Protein AF-A0A507DJE9-F1 (afdb_monomer)

Solvent-accessible surface area (backbone atoms only — not comparable to full-atom values): 8233 Å² total; per-residue (Å²): 130,91,85,73,86,85,88,84,72,97,50,70,91,82,52,65,66,92,66,48,45,75,44,74,64,93,89,43,82,42,79,44,78,73,96,69,89,84,76,82,59,63,53,58,52,49,52,51,50,51,48,72,72,39,42,74,66,42,52,47,54,52,53,50,53,45,34,54,52,26,43,52,53,46,54,54,41,44,75,72,58,37,41,75,73,44,61,79,47,78,93,76,48,69,69,52,75,44,70,45,78,64,93,65,102,61,94,73,95,71,54,63,59,55,51,28,53,58,38,40,79,71,75,40,90,56,91,110

Nearest PDB structures (foldseek):
  2dgl-assembly1_E  TM=9.226E-01  e=5.273E-08  Escherichia coli
  1xey-assembly1_B  TM=9.264E-01  e=8.867E-08  Escherichia coli
  5gp4-assembly1_A  TM=9.169E-01  e=9.462E-08  Levilactobacillus brevis
  7x51-assembly1_D  TM=8.124E-01  e=5.158E-05  Bacteroides thetaiotaomicron VPI-5482
  7x4l-assembly1_F  TM=7.907E-01  e=8.128E-05  Bacteroides thetaiotaomicron VPI-5482

Secondary structure (DSSP, 8-state):
---------SSGGGS-GGG-EEEEETTEEEEE--S-SS--SHHHHHHHHHHHHHHHHHHHHHHHHHHHHHHHHHHHHHHTTEEE-S---TTTS-S---EEE---SS--S--HHHHHHHHHHTT-----

Radius of gyration: 22.77 Å; Cα contacts (8 Å, |Δi|>4): 92; chains: 1; bounding box: 46×35×69 Å

Foldseek 3Di:
DDDDDDDDDPDCVVPDCVQWDWDQDPNDTDTDRDPDDDDDCVVVVVVVCCCVVQPPPNVVVVQVVLLVVLLVVQVVCVVVQWAWPADNDSVPDHSHTDTFHDDDDDDDPDGPVVVQVVVVVVVDHDDD

InterPro domains:
  IPR002129 Pyridoxal phosphate-dependent decarboxylase, major domain [PF00282] (3-101)
  IPR010107 Glutamate decarboxylase [PTHR43321] (2-128)
  IPR015421 Pyridoxal phosphate-dependent transferase, major domain [G3DSA:3.40.640.10] (1-79)
  IPR015424 Pyridoxal phosphate-dependent transferase [SSF53383] (2-128)

Mean predicted aligned error: 7.23 Å

Sequence (128 aa):
MPGVGWALWRSKEYLPEDLVFHVNNLGSDQATFTLNFSKGASQVIAQYYIMIRLGKAGFKAIMENLQDTAIYLSQQLQSMGFEILSSENPSKGLPLVAFRLVSAKAPRFFDEFDIAARLRERGWILPA

Structure (mmCIF, N/CA/C/O backbone):
data_AF-A0A507DJE9-F1
#
_entry.id   AF-A0A507DJE9-F1
#
loop_
_atom_site.group_PDB
_atom_site.id
_atom_site.type_symbol
_atom_site.label_atom_id
_atom_site.label_alt_id
_atom_site.label_comp_id
_atom_site.label_asym_id
_atom_site.label_entity_id
_atom_site.label_seq_id
_atom_site.pdbx_PDB_ins_code
_atom_site.Cartn_x
_atom_site.Cartn_y
_atom_site.Cartn_z
_atom_site.occupancy
_atom_site.B_iso_or_equiv
_atom_site.auth_seq_id
_atom_site.auth_comp_id
_atom_site.auth_asym_id
_atom_site.auth_atom_id
_atom_site.pdbx_PDB_model_num
ATOM 1 N N . MET A 1 1 ? -8.816 1.972 -13.327 1.00 44.62 1 MET A N 1
ATOM 2 C CA . MET A 1 1 ? -8.691 0.620 -12.746 1.00 44.62 1 MET A CA 1
ATOM 3 C C . MET A 1 1 ? -7.248 0.401 -12.324 1.00 44.62 1 MET A C 1
ATOM 5 O O . MET A 1 1 ? -6.374 0.823 -13.075 1.00 44.62 1 MET A O 1
ATOM 9 N N . PRO A 1 2 ? -6.996 -0.210 -11.157 1.00 75.56 2 PRO A N 1
ATOM 10 C CA . PRO A 1 2 ? -5.664 -0.698 -10.795 1.00 75.56 2 PRO A CA 1
ATOM 11 C C . PRO A 1 2 ? -5.195 -1.746 -11.819 1.00 75.56 2 PRO A C 1
ATOM 13 O O . PRO A 1 2 ? -6.023 -2.476 -12.361 1.00 75.56 2 PRO A O 1
ATOM 16 N N . GLY A 1 3 ? -3.895 -1.807 -12.123 1.00 87.31 3 GLY A N 1
ATOM 17 C CA . GLY A 1 3 ? -3.413 -2.741 -13.152 1.00 87.31 3 GLY A CA 1
ATOM 18 C C . GLY A 1 3 ? -1.935 -2.657 -13.532 1.00 87.31 3 GLY A C 1
ATOM 19 O O . GLY A 1 3 ? -1.585 -3.020 -14.652 1.00 87.31 3 GLY A O 1
ATOM 20 N N . VAL A 1 4 ? -1.065 -2.160 -12.649 1.00 92.69 4 VAL A N 1
ATOM 21 C CA . VAL A 1 4 ? 0.386 -2.122 -12.887 1.00 92.69 4 VAL A CA 1
ATOM 22 C C . VAL A 1 4 ? 1.136 -2.711 -11.697 1.00 92.69 4 VAL A C 1
ATOM 24 O O . VAL A 1 4 ? 0.763 -2.492 -10.549 1.00 92.69 4 VAL A O 1
ATOM 27 N N . GLY A 1 5 ? 2.192 -3.463 -11.994 1.00 92.75 5 GLY A N 1
ATOM 28 C CA . GLY A 1 5 ? 3.131 -4.031 -11.036 1.00 92.75 5 GLY A CA 1
ATOM 29 C C . GLY A 1 5 ? 4.491 -4.195 -11.708 1.00 92.75 5 GLY A C 1
ATOM 30 O O . GLY A 1 5 ? 4.567 -4.295 -12.936 1.00 92.75 5 GLY A O 1
ATOM 31 N N . TRP A 1 6 ? 5.555 -4.194 -10.909 1.00 93.25 6 TRP A N 1
ATOM 32 C CA . TRP A 1 6 ? 6.932 -4.254 -11.390 1.00 93.25 6 TRP A CA 1
ATOM 33 C C . TRP A 1 6 ? 7.670 -5.397 -10.705 1.00 93.25 6 TRP A C 1
ATOM 35 O O . TRP A 1 6 ? 7.594 -5.542 -9.488 1.00 93.25 6 TRP A O 1
ATOM 45 N N . ALA A 1 7 ? 8.405 -6.175 -11.490 1.00 93.19 7 ALA A N 1
ATOM 46 C CA . ALA A 1 7 ? 9.364 -7.154 -11.006 1.00 93.19 7 ALA A CA 1
ATOM 47 C C . ALA A 1 7 ? 10.730 -6.774 -11.578 1.00 93.19 7 ALA A C 1
ATOM 49 O O . ALA A 1 7 ? 10.854 -6.537 -12.780 1.00 93.19 7 ALA A O 1
ATOM 50 N N . LEU A 1 8 ? 11.727 -6.642 -10.704 1.00 93.19 8 LEU A N 1
ATOM 51 C CA . LEU A 1 8 ? 13.086 -6.269 -11.074 1.00 93.19 8 LEU A CA 1
ATOM 52 C C . LEU A 1 8 ? 14.034 -7.360 -10.587 1.00 93.19 8 LEU A C 1
ATOM 54 O O . LEU A 1 8 ? 14.028 -7.715 -9.410 1.00 93.19 8 LEU A O 1
ATOM 58 N N . TRP A 1 9 ? 14.874 -7.849 -11.491 1.00 93.94 9 TRP A N 1
ATOM 59 C CA . TRP A 1 9 ? 15.960 -8.769 -11.175 1.00 93.94 9 TRP A CA 1
ATOM 60 C C . TRP A 1 9 ? 17.256 -7.983 -11.011 1.00 93.94 9 TRP A C 1
ATOM 62 O O . TRP A 1 9 ? 17.510 -7.031 -11.749 1.00 93.94 9 TRP A O 1
ATOM 72 N N . ARG A 1 10 ? 18.086 -8.381 -10.038 1.00 95.06 10 ARG A N 1
ATOM 73 C CA . ARG A 1 10 ? 19.370 -7.714 -9.763 1.00 95.06 10 ARG A CA 1
ATOM 74 C C . ARG A 1 10 ? 20.348 -7.841 -10.936 1.00 95.06 10 ARG A C 1
ATOM 76 O O . ARG A 1 10 ? 21.075 -6.898 -11.226 1.00 95.06 10 ARG A O 1
ATOM 83 N N . SER A 1 11 ? 20.379 -9.005 -11.575 1.00 93.12 11 SER A N 1
ATOM 84 C CA . SER A 1 11 ? 21.226 -9.329 -12.725 1.00 93.12 11 SER A CA 1
ATOM 85 C C . SER A 1 11 ? 20.551 -10.422 -13.561 1.00 93.12 11 SER A C 1
ATOM 87 O O . SER A 1 11 ? 19.598 -11.060 -13.106 1.00 93.12 11 SER A O 1
ATOM 89 N N . LYS A 1 12 ? 21.038 -10.625 -14.793 1.00 89.81 12 LYS A N 1
ATOM 90 C CA . LYS A 1 12 ? 20.473 -11.598 -15.744 1.00 89.81 12 LYS A CA 1
ATOM 91 C C . LYS A 1 12 ? 20.534 -13.043 -15.245 1.00 89.81 12 LYS A C 1
ATOM 93 O O . LYS A 1 12 ? 19.630 -13.804 -15.535 1.00 89.81 12 LYS A O 1
ATOM 98 N N . GLU A 1 13 ? 21.547 -13.401 -14.456 1.00 93.75 13 GLU A N 1
ATOM 99 C CA . GLU A 1 13 ? 21.725 -14.766 -13.933 1.00 93.75 13 GLU A CA 1
ATOM 100 C C . GLU A 1 13 ? 20.555 -15.243 -13.048 1.00 93.75 13 GLU A C 1
ATOM 102 O O . GLU A 1 13 ? 20.351 -16.442 -12.894 1.00 93.75 13 GLU A O 1
ATOM 107 N N . TYR A 1 14 ? 19.765 -14.314 -12.491 1.00 93.81 14 TYR A N 1
ATOM 108 C CA . TYR A 1 14 ? 18.581 -14.623 -11.681 1.00 93.81 14 TYR A CA 1
ATOM 109 C C . TYR A 1 14 ? 17.291 -14.770 -12.505 1.00 93.81 14 TYR A C 1
ATOM 111 O O . TYR A 1 14 ? 16.232 -15.006 -11.919 1.00 93.81 14 TYR A O 1
ATOM 119 N N . LEU A 1 15 ? 17.348 -14.601 -13.830 1.00 92.12 15 LEU A N 1
ATOM 120 C CA . LEU A 1 15 ? 16.229 -14.822 -14.741 1.00 92.12 15 LEU A CA 1
ATOM 121 C C . LEU A 1 15 ? 16.634 -15.879 -15.782 1.00 92.12 15 LEU A C 1
ATOM 123 O O . LEU A 1 15 ? 17.348 -15.544 -16.727 1.00 92.12 15 LEU A O 1
ATOM 127 N N . PRO A 1 16 ? 16.197 -17.140 -15.610 1.00 91.56 16 PRO A N 1
ATOM 128 C CA . PRO A 1 16 ? 16.468 -18.210 -16.566 1.00 91.56 16 PRO A CA 1
ATOM 129 C C . PRO A 1 16 ? 16.059 -17.830 -17.999 1.00 91.56 16 PRO A C 1
ATOM 131 O O . PRO A 1 16 ? 14.955 -17.332 -18.222 1.00 91.56 16 PRO A O 1
ATOM 134 N N . GLU A 1 17 ? 16.961 -18.029 -18.966 1.00 87.50 17 GLU A N 1
ATOM 135 C CA . GLU A 1 17 ? 16.750 -17.616 -20.366 1.00 87.50 17 GLU A CA 1
ATOM 136 C C . GLU A 1 17 ? 15.620 -18.393 -21.051 1.00 87.50 17 GLU A C 1
ATOM 138 O O . GLU A 1 17 ? 14.938 -17.854 -21.916 1.00 87.50 17 GLU A O 1
ATOM 143 N N . ASP A 1 18 ? 15.365 -19.628 -20.624 1.00 89.19 18 ASP A N 1
ATOM 144 C CA . ASP A 1 18 ? 14.270 -20.476 -21.104 1.00 89.19 18 ASP A CA 1
ATOM 145 C C . ASP A 1 18 ? 12.876 -19.928 -20.760 1.00 89.19 18 ASP A C 1
ATOM 147 O O . ASP A 1 18 ? 11.881 -20.329 -21.366 1.00 89.19 18 ASP A O 1
ATOM 151 N N . LEU A 1 19 ? 12.796 -18.984 -19.821 1.00 88.19 19 LEU A N 1
ATOM 152 C CA . LEU A 1 19 ? 11.569 -18.267 -19.493 1.00 88.19 19 LEU A CA 1
ATOM 153 C C . LEU A 1 19 ? 11.363 -17.007 -20.346 1.00 88.19 19 LEU A C 1
ATOM 155 O O . LEU A 1 19 ? 10.267 -16.441 -20.344 1.00 88.19 19 LEU A O 1
ATOM 159 N N . VAL A 1 20 ? 12.392 -16.540 -21.054 1.00 85.69 20 VAL A N 1
ATOM 160 C CA . VAL A 1 20 ? 12.363 -15.287 -21.813 1.00 85.69 20 VAL A CA 1
ATOM 161 C C . VAL A 1 20 ? 11.948 -15.558 -23.256 1.00 85.69 20 VAL A C 1
ATOM 163 O O . VAL A 1 20 ? 12.601 -16.288 -23.995 1.00 85.69 20 VAL A O 1
ATOM 166 N N . PHE A 1 21 ? 10.864 -14.917 -23.691 1.00 83.19 21 PHE A N 1
ATOM 167 C CA . PHE A 1 21 ? 10.398 -15.009 -25.070 1.00 83.19 21 PHE A CA 1
ATOM 168 C C . PHE A 1 21 ? 10.999 -13.889 -25.910 1.00 83.19 21 PHE A C 1
ATOM 170 O O . PHE A 1 21 ? 10.874 -12.714 -25.572 1.00 83.19 21 PHE A O 1
ATOM 177 N N . HIS A 1 22 ? 11.602 -14.252 -27.033 1.00 79.25 22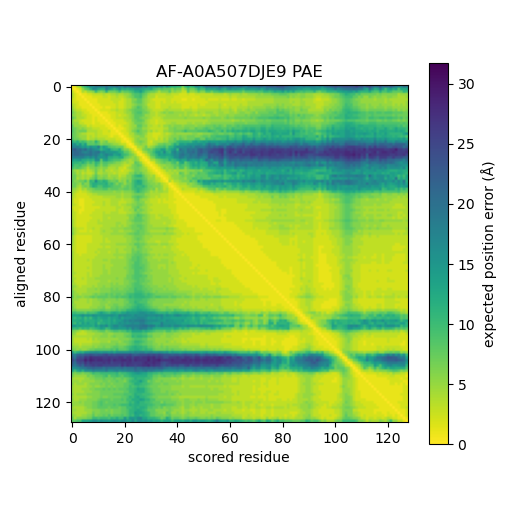 HIS A N 1
ATOM 178 C CA . HIS A 1 22 ? 12.208 -13.322 -27.978 1.00 79.25 22 HIS A CA 1
ATOM 179 C C . HIS A 1 22 ? 11.247 -13.074 -29.143 1.00 79.25 22 HIS A C 1
ATOM 181 O O . HIS A 1 22 ? 10.936 -13.988 -29.910 1.00 79.25 22 HIS A O 1
ATOM 187 N N . VAL A 1 23 ? 10.722 -11.849 -29.247 1.00 75.31 23 VAL A N 1
ATOM 188 C CA . VAL A 1 23 ? 9.781 -11.453 -30.305 1.00 75.31 23 VAL A CA 1
ATOM 189 C C . VAL A 1 23 ? 10.460 -10.456 -31.229 1.00 75.31 23 VAL A C 1
ATOM 191 O O . VAL A 1 23 ? 10.925 -9.405 -30.794 1.00 75.31 23 VAL A O 1
ATOM 194 N N . ASN A 1 24 ? 10.485 -10.760 -32.524 1.00 69.25 24 ASN A N 1
ATOM 195 C CA . ASN A 1 24 ? 11.118 -9.904 -33.518 1.00 69.25 24 ASN A CA 1
ATOM 196 C C . ASN A 1 24 ? 10.076 -8.972 -34.152 1.00 69.25 24 ASN A C 1
ATOM 198 O O . ASN A 1 24 ? 9.436 -9.314 -35.146 1.00 69.25 24 ASN A O 1
ATOM 202 N N . ASN A 1 25 ? 9.879 -7.799 -33.550 1.00 54.03 25 ASN A N 1
ATOM 203 C CA . ASN A 1 25 ? 9.022 -6.756 -34.107 1.00 54.03 25 ASN A CA 1
ATOM 204 C C . ASN A 1 25 ? 9.909 -5.703 -34.783 1.00 54.03 25 ASN A C 1
ATOM 206 O O . ASN A 1 25 ? 10.702 -5.025 -34.133 1.00 54.03 25 ASN A O 1
ATOM 210 N N . LEU A 1 26 ? 9.760 -5.565 -36.105 1.00 61.19 26 LEU A N 1
ATOM 211 C CA . LEU A 1 26 ? 10.411 -4.536 -36.933 1.00 61.19 26 LEU A CA 1
ATOM 212 C C . LEU A 1 26 ? 11.950 -4.628 -37.021 1.00 61.19 26 LEU A C 1
ATOM 214 O O . LEU A 1 26 ? 12.618 -3.616 -37.215 1.00 61.19 26 LEU A O 1
ATOM 218 N N . GLY A 1 27 ? 12.519 -5.834 -36.921 1.00 63.34 27 GLY A N 1
ATOM 219 C CA . GLY A 1 27 ? 13.956 -6.068 -37.131 1.00 63.34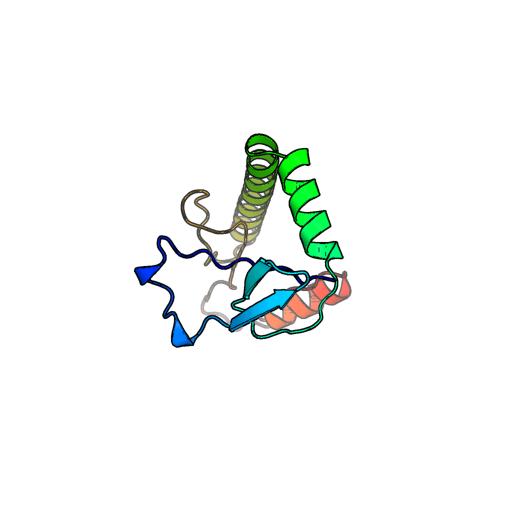 27 GLY A CA 1
ATOM 220 C C . GLY A 1 27 ? 14.828 -5.863 -35.889 1.00 63.34 27 GLY A C 1
ATOM 221 O O . GLY A 1 27 ? 16.052 -5.857 -36.003 1.00 63.34 27 GLY A O 1
ATOM 222 N N . SER A 1 28 ? 14.211 -5.718 -34.712 1.00 60.22 28 SER A N 1
ATOM 223 C CA . SER A 1 28 ? 14.897 -5.737 -33.419 1.00 60.22 28 SER A CA 1
ATOM 224 C C . SER A 1 28 ? 14.311 -6.829 -32.526 1.00 60.22 28 SER A C 1
ATOM 226 O O . SER A 1 28 ? 13.094 -7.017 -32.475 1.00 60.22 28 SER A O 1
ATOM 228 N N . ASP A 1 29 ? 15.191 -7.556 -31.840 1.00 74.12 29 ASP A N 1
ATOM 229 C CA . ASP A 1 29 ? 14.814 -8.594 -30.887 1.00 74.12 29 ASP A CA 1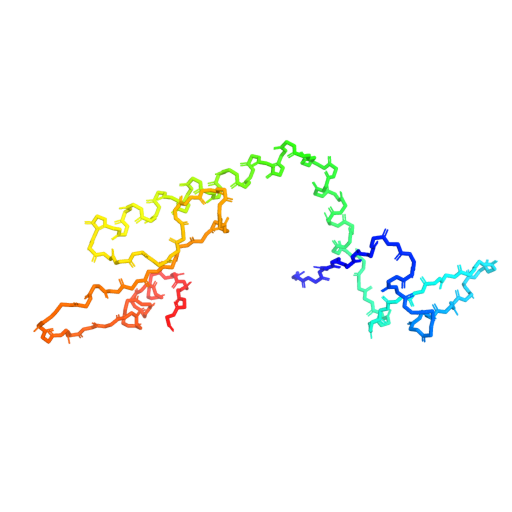
ATOM 230 C C . ASP A 1 29 ? 14.325 -7.966 -29.572 1.00 74.12 29 ASP A C 1
ATOM 232 O O . ASP A 1 29 ? 15.059 -7.227 -28.909 1.00 74.12 29 ASP A O 1
ATOM 236 N N . GLN A 1 30 ? 13.071 -8.237 -29.206 1.00 74.75 30 GLN A N 1
ATOM 237 C CA . GLN A 1 30 ? 12.474 -7.808 -27.944 1.00 74.75 30 GLN A CA 1
ATOM 238 C C . GLN A 1 30 ? 12.280 -9.007 -27.019 1.00 74.75 30 GLN A C 1
ATOM 240 O O . GLN A 1 30 ? 11.338 -9.789 -27.163 1.00 74.75 30 GLN A O 1
ATOM 245 N N . ALA A 1 31 ? 13.151 -9.098 -26.015 1.00 77.94 31 ALA A N 1
ATOM 246 C CA . ALA A 1 31 ? 13.018 -10.031 -24.907 1.00 77.94 31 ALA A CA 1
ATOM 247 C C . ALA A 1 31 ? 11.829 -9.643 -24.013 1.00 77.94 31 ALA A C 1
ATOM 249 O O . ALA A 1 31 ? 11.776 -8.541 -23.459 1.00 77.94 31 ALA A O 1
ATOM 250 N N . THR A 1 32 ? 10.879 -10.558 -23.851 1.00 79.56 32 THR A N 1
ATOM 251 C CA . THR A 1 32 ? 9.666 -10.368 -23.060 1.00 79.56 32 THR A CA 1
ATOM 252 C C . THR A 1 32 ? 9.515 -11.495 -22.046 1.00 79.56 32 THR A C 1
ATOM 254 O O . THR A 1 32 ? 9.472 -12.670 -22.396 1.00 79.56 32 THR A O 1
ATOM 257 N N . PHE A 1 33 ? 9.360 -11.120 -20.776 1.00 84.44 33 PHE A N 1
ATOM 258 C CA . PHE A 1 33 ? 9.001 -12.027 -19.690 1.00 84.44 33 PHE A CA 1
ATOM 259 C C . PHE A 1 33 ? 7.691 -11.553 -19.056 1.00 84.44 33 PHE A C 1
ATOM 261 O O . PHE A 1 33 ? 7.663 -10.679 -18.185 1.00 84.44 33 PHE A O 1
ATOM 268 N N . THR A 1 34 ? 6.566 -12.061 -19.557 1.00 81.62 34 THR A N 1
ATOM 269 C CA . THR A 1 34 ? 5.241 -11.735 -19.027 1.00 81.62 34 THR A CA 1
ATOM 270 C C . THR A 1 34 ? 4.258 -12.872 -19.274 1.00 81.62 34 THR A C 1
ATOM 272 O O . THR A 1 34 ? 4.354 -13.572 -20.274 1.00 81.62 34 THR A O 1
ATOM 275 N N . LEU A 1 35 ? 3.280 -13.023 -18.378 1.00 81.94 35 LEU A N 1
ATOM 276 C CA . LEU A 1 35 ? 2.169 -13.964 -18.555 1.00 81.94 35 LEU A CA 1
ATOM 277 C C . LEU A 1 35 ? 1.042 -13.392 -19.432 1.00 81.94 35 LEU A C 1
ATOM 279 O O . LEU A 1 35 ? 0.212 -14.138 -19.937 1.00 81.94 35 LEU A O 1
ATOM 283 N N . ASN A 1 36 ? 0.987 -12.065 -19.595 1.00 82.62 36 ASN A N 1
ATOM 284 C CA . ASN A 1 36 ? -0.102 -11.378 -20.288 1.00 82.62 36 ASN A CA 1
ATOM 285 C C . ASN A 1 36 ? 0.363 -10.854 -21.649 1.00 82.62 36 ASN A C 1
ATOM 287 O O . ASN A 1 36 ? 1.276 -10.037 -21.700 1.00 82.62 36 ASN A O 1
ATOM 291 N N . PHE A 1 37 ? -0.314 -11.238 -22.731 1.00 72.69 37 PHE A N 1
ATOM 292 C CA . PHE A 1 37 ? 0.047 -10.809 -24.087 1.00 72.69 37 PHE A CA 1
ATOM 293 C C . PHE A 1 37 ? -0.399 -9.373 -24.398 1.00 72.69 37 PHE A C 1
ATOM 295 O O . PHE A 1 37 ? 0.429 -8.489 -24.603 1.00 72.69 37 PHE A O 1
ATOM 302 N N . SER A 1 38 ? -1.707 -9.108 -24.404 1.00 77.31 38 SER A N 1
ATOM 303 C CA . SER A 1 38 ? -2.251 -7.773 -24.683 1.00 77.31 38 SER A CA 1
ATOM 304 C C . SER A 1 38 ? -2.739 -7.107 -23.401 1.00 77.31 38 SER A C 1
ATOM 306 O O . SER A 1 38 ? -3.552 -7.666 -22.669 1.00 77.31 38 SER A O 1
ATOM 308 N N . LYS A 1 39 ? -2.262 -5.889 -23.132 1.00 83.12 39 LYS A N 1
ATOM 309 C CA . LYS A 1 39 ? -2.722 -5.056 -22.013 1.00 83.12 39 LYS A CA 1
ATOM 310 C C . LYS A 1 39 ? -2.624 -3.576 -22.365 1.00 83.12 39 LYS A C 1
ATOM 312 O O . LYS A 1 39 ? -1.746 -3.168 -23.122 1.00 83.12 39 LYS A O 1
ATOM 317 N N . GLY A 1 40 ? -3.512 -2.763 -21.797 1.00 85.50 40 GLY A N 1
ATOM 318 C CA . GLY A 1 40 ? -3.457 -1.312 -21.961 1.00 85.50 40 GLY A CA 1
ATOM 319 C C . GLY A 1 40 ? -2.202 -0.716 -21.312 1.00 85.50 40 GLY A C 1
ATOM 320 O O . GLY A 1 40 ? -1.869 -1.042 -20.175 1.00 85.50 40 GLY A O 1
ATOM 321 N N . ALA A 1 41 ? -1.528 0.200 -22.011 1.00 89.62 41 ALA A N 1
ATOM 322 C CA . ALA A 1 41 ? -0.323 0.872 -21.510 1.00 89.62 41 ALA A CA 1
ATOM 323 C C . ALA A 1 41 ? -0.615 2.079 -20.594 1.00 89.62 41 ALA A C 1
ATOM 325 O O . ALA A 1 41 ? 0.306 2.670 -20.033 1.00 89.62 41 ALA A O 1
ATOM 326 N N . SER A 1 42 ? -1.887 2.449 -20.413 1.00 93.94 42 SER A N 1
ATOM 327 C CA . SER A 1 42 ? -2.290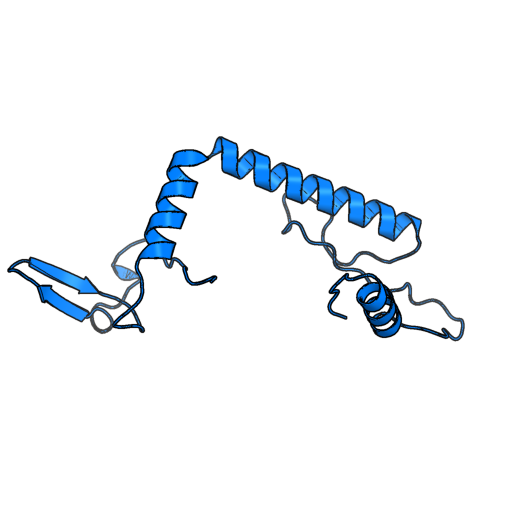 3.656 -19.677 1.00 93.94 42 SER A CA 1
ATOM 328 C C . SER A 1 42 ? -1.744 3.708 -18.247 1.00 93.94 42 SER A C 1
ATOM 330 O O . SER A 1 42 ? -1.303 4.764 -17.804 1.00 93.94 42 SER A O 1
ATOM 332 N N . GLN A 1 43 ? -1.702 2.574 -17.540 1.00 92.94 43 GLN A N 1
ATOM 333 C CA . GLN A 1 43 ? -1.179 2.514 -16.169 1.00 92.94 43 GLN A CA 1
ATOM 334 C C . GLN A 1 43 ? 0.348 2.633 -16.106 1.00 92.94 43 GLN A C 1
ATOM 336 O O . GLN A 1 43 ? 0.879 3.200 -15.155 1.00 92.94 43 GLN A O 1
ATOM 341 N N . VAL A 1 44 ? 1.061 2.169 -17.137 1.00 94.06 44 VAL A N 1
ATOM 342 C CA . VAL A 1 44 ? 2.514 2.369 -17.250 1.00 94.06 44 VAL A CA 1
ATOM 343 C C . VAL A 1 44 ? 2.820 3.854 -17.460 1.00 94.06 44 VAL A C 1
ATOM 345 O O . VAL A 1 44 ? 3.682 4.407 -16.778 1.00 94.06 44 VAL A O 1
ATOM 348 N N . ILE A 1 45 ? 2.059 4.520 -18.336 1.00 95.69 45 ILE A N 1
ATOM 349 C CA . ILE A 1 45 ? 2.181 5.964 -18.592 1.00 95.69 45 ILE A CA 1
ATOM 350 C C . ILE A 1 45 ? 1.853 6.768 -17.326 1.00 95.69 45 ILE A C 1
ATOM 352 O O . ILE A 1 45 ? 2.603 7.672 -16.959 1.00 95.69 45 ILE A O 1
ATOM 356 N N . ALA A 1 46 ? 0.772 6.421 -16.624 1.00 96.06 46 ALA A N 1
ATOM 357 C CA . ALA A 1 46 ? 0.395 7.075 -15.373 1.00 96.06 46 ALA A CA 1
ATOM 358 C C . ALA A 1 46 ? 1.471 6.906 -14.287 1.00 96.06 46 ALA A C 1
ATOM 360 O O . ALA A 1 46 ? 1.827 7.878 -13.620 1.00 96.06 46 ALA A O 1
ATOM 361 N N . GLN A 1 47 ? 2.044 5.706 -14.140 1.00 96.25 47 GLN A N 1
ATOM 362 C CA . GLN A 1 47 ? 3.134 5.470 -13.193 1.00 96.25 47 GLN A CA 1
ATOM 363 C C . GLN A 1 47 ? 4.372 6.305 -13.539 1.00 96.25 47 GLN A C 1
ATOM 365 O O . GLN A 1 47 ? 4.984 6.884 -12.640 1.00 96.25 47 GLN A O 1
ATOM 370 N N . TYR A 1 48 ? 4.719 6.406 -14.826 1.00 97.06 48 TYR A N 1
ATOM 371 C CA . TYR A 1 48 ? 5.816 7.257 -15.283 1.00 97.06 48 TYR A CA 1
ATOM 372 C C . TYR A 1 48 ? 5.564 8.732 -14.958 1.00 97.06 48 TYR A C 1
ATOM 374 O O . TYR A 1 48 ? 6.430 9.383 -14.375 1.00 97.06 48 TYR A O 1
ATOM 382 N N . TYR A 1 49 ? 4.354 9.228 -15.234 1.00 97.31 49 TYR A N 1
ATOM 383 C CA . TYR A 1 49 ? 3.940 10.581 -14.869 1.00 97.31 49 TYR A CA 1
ATOM 384 C C . TYR A 1 49 ? 4.090 10.844 -13.363 1.00 97.31 49 TYR A C 1
ATOM 386 O O . TYR A 1 49 ? 4.691 11.844 -12.978 1.00 97.31 49 TYR A O 1
ATOM 394 N N . ILE A 1 50 ? 3.598 9.944 -12.503 1.00 97.25 50 ILE A N 1
ATOM 395 C CA . ILE A 1 50 ? 3.697 10.106 -11.044 1.00 97.25 50 ILE A CA 1
ATOM 396 C C . ILE A 1 50 ? 5.169 10.147 -10.607 1.00 97.25 50 ILE A C 1
ATOM 398 O O . ILE A 1 50 ? 5.534 10.987 -9.782 1.00 97.25 50 ILE A O 1
ATOM 402 N N . MET A 1 51 ? 6.026 9.297 -11.190 1.00 97.19 51 MET A N 1
ATOM 403 C CA . MET A 1 51 ? 7.459 9.276 -10.875 1.00 97.19 51 MET A CA 1
ATOM 404 C C . MET A 1 51 ? 8.148 10.606 -11.176 1.00 97.19 51 MET A C 1
ATOM 406 O O . MET A 1 51 ? 8.842 11.132 -10.304 1.00 97.19 51 MET A O 1
ATOM 410 N N . ILE A 1 52 ? 7.931 11.171 -12.366 1.00 97.62 52 ILE A N 1
ATOM 411 C CA . ILE A 1 52 ? 8.546 12.452 -12.750 1.00 97.62 52 ILE A CA 1
ATOM 412 C C . ILE A 1 52 ? 7.895 13.648 -12.046 1.00 97.62 52 ILE A C 1
ATOM 414 O O . ILE A 1 52 ? 8.571 14.632 -11.758 1.00 97.62 52 ILE A O 1
ATOM 418 N N . ARG A 1 53 ? 6.592 13.572 -11.742 1.00 98.19 53 ARG A N 1
ATOM 419 C CA . ARG A 1 53 ? 5.841 14.655 -11.095 1.00 98.19 53 ARG A CA 1
ATOM 420 C C . ARG A 1 53 ? 6.219 14.819 -9.628 1.00 98.19 53 ARG A C 1
ATOM 422 O O . ARG A 1 53 ? 6.317 15.948 -9.157 1.00 98.19 53 ARG A O 1
ATOM 429 N N . LEU A 1 54 ? 6.355 13.712 -8.902 1.00 98.38 54 LEU A N 1
ATOM 430 C CA . LEU A 1 54 ? 6.635 13.737 -7.467 1.00 98.38 54 LEU A CA 1
ATOM 431 C C . LEU A 1 54 ? 8.135 13.703 -7.173 1.00 98.38 54 LEU A C 1
ATOM 433 O O . LEU A 1 54 ? 8.604 14.370 -6.248 1.00 98.38 54 LEU A O 1
ATOM 437 N N . GLY A 1 55 ? 8.882 12.888 -7.920 1.00 98.06 55 GLY A N 1
ATOM 438 C CA . GLY A 1 55 ? 10.249 12.527 -7.566 1.00 98.06 55 GLY A CA 1
ATOM 439 C C . GLY A 1 55 ? 10.356 11.926 -6.157 1.00 98.06 55 GLY A C 1
ATOM 440 O O . GLY A 1 55 ? 9.366 11.653 -5.474 1.00 98.06 55 GLY A O 1
ATOM 441 N N . LYS A 1 56 ? 11.590 11.738 -5.679 1.00 98.06 56 LYS A N 1
ATOM 442 C CA . LYS A 1 56 ? 11.845 11.157 -4.349 1.00 98.06 56 LYS A CA 1
ATOM 443 C C . LYS A 1 56 ? 11.223 11.984 -3.217 1.00 98.06 56 LYS A C 1
ATOM 445 O O . LYS A 1 56 ? 10.683 11.411 -2.277 1.00 98.06 56 LYS A O 1
ATOM 450 N N . ALA A 1 57 ? 11.294 13.312 -3.311 1.00 98.25 57 ALA A N 1
ATOM 451 C CA . ALA A 1 57 ? 10.779 14.212 -2.283 1.00 98.25 57 ALA A CA 1
ATOM 452 C C . ALA A 1 57 ? 9.248 14.150 -2.171 1.00 98.25 57 ALA A C 1
ATOM 454 O O . ALA A 1 57 ? 8.730 14.035 -1.065 1.00 98.25 57 ALA A O 1
ATOM 455 N N . GLY A 1 58 ? 8.528 14.155 -3.298 1.00 98.44 58 GLY A N 1
ATOM 456 C CA . GLY A 1 58 ? 7.067 14.080 -3.293 1.00 98.44 58 GLY A CA 1
ATOM 457 C C . GLY A 1 58 ? 6.550 12.736 -2.781 1.00 98.44 58 GLY A C 1
ATOM 458 O O . GLY A 1 58 ? 5.636 12.711 -1.961 1.00 98.44 58 GLY A O 1
ATOM 459 N N . PHE A 1 59 ? 7.172 11.622 -3.186 1.00 97.88 59 PHE A N 1
ATOM 460 C CA 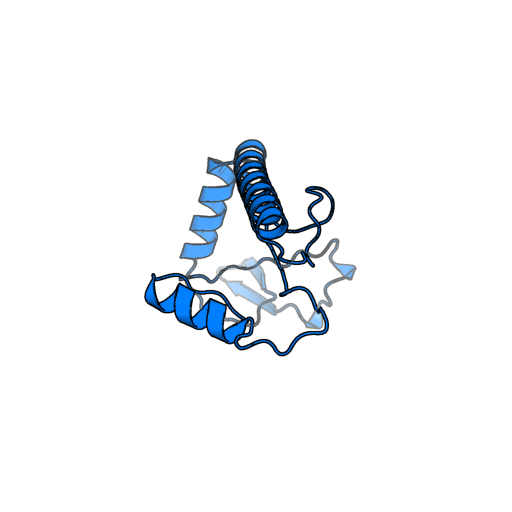. PHE A 1 59 ? 6.831 10.312 -2.619 1.00 97.88 59 PHE A CA 1
ATOM 461 C C . PHE A 1 59 ? 7.094 10.252 -1.116 1.00 97.88 59 PHE A C 1
ATOM 463 O O . PHE A 1 59 ? 6.252 9.749 -0.378 1.00 97.88 59 PHE A O 1
ATOM 470 N N . LYS A 1 60 ? 8.239 10.781 -0.665 1.00 96.31 60 LYS A N 1
ATOM 471 C CA . LYS A 1 60 ? 8.580 10.835 0.757 1.00 96.31 60 LYS A CA 1
ATOM 472 C C . LYS A 1 60 ? 7.514 11.604 1.546 1.00 96.31 60 LYS A C 1
ATOM 474 O O . LYS A 1 60 ? 6.980 11.048 2.496 1.00 96.31 60 LYS A O 1
ATOM 479 N N . ALA A 1 61 ? 7.146 12.804 1.099 1.00 97.69 61 ALA A N 1
ATOM 480 C CA . ALA A 1 61 ? 6.139 13.626 1.769 1.00 97.69 61 ALA A CA 1
ATOM 481 C C . ALA A 1 61 ? 4.768 12.929 1.866 1.00 97.69 61 ALA A C 1
ATOM 483 O O . ALA A 1 61 ? 4.107 12.994 2.898 1.00 97.69 61 ALA A O 1
ATOM 484 N N . ILE A 1 62 ? 4.343 12.224 0.810 1.00 97.31 62 ILE A N 1
ATOM 485 C CA . ILE A 1 62 ? 3.095 11.446 0.840 1.00 97.31 62 ILE A CA 1
ATOM 486 C C . ILE A 1 62 ? 3.180 10.314 1.868 1.00 97.31 62 ILE A C 1
ATOM 488 O O . ILE A 1 62 ? 2.253 10.144 2.656 1.00 97.31 62 ILE A O 1
ATOM 492 N N . MET A 1 63 ? 4.276 9.551 1.873 1.00 95.25 63 MET A N 1
ATOM 493 C CA . MET A 1 63 ? 4.446 8.435 2.808 1.00 95.25 63 MET A CA 1
ATOM 494 C C . MET A 1 63 ? 4.534 8.906 4.263 1.00 95.25 63 MET A C 1
ATOM 496 O O . MET A 1 63 ? 3.947 8.267 5.130 1.00 95.25 63 MET A O 1
ATOM 500 N N . GLU A 1 64 ? 5.200 10.032 4.527 1.00 94.69 64 GLU A N 1
ATOM 501 C CA . GLU A 1 64 ? 5.254 10.649 5.859 1.00 94.69 64 GLU A CA 1
ATOM 502 C C . GLU A 1 64 ? 3.852 11.059 6.336 1.00 94.69 64 GLU A C 1
ATOM 504 O O . GLU A 1 64 ? 3.441 10.656 7.418 1.00 94.69 64 GLU A O 1
ATOM 509 N N . ASN A 1 65 ? 3.050 11.720 5.493 1.00 96.50 65 ASN A N 1
ATOM 510 C CA . ASN A 1 65 ? 1.674 12.090 5.852 1.00 96.50 65 ASN A CA 1
ATOM 511 C C . ASN A 1 65 ? 0.770 10.875 6.137 1.00 96.50 65 ASN A C 1
ATOM 513 O O . ASN A 1 65 ? -0.054 10.900 7.058 1.00 96.50 65 ASN A O 1
ATOM 517 N N . LEU A 1 66 ? 0.896 9.807 5.340 1.00 96.06 66 LEU A N 1
ATOM 518 C CA . LEU A 1 66 ? 0.165 8.557 5.575 1.00 96.06 66 LEU A CA 1
ATOM 519 C C . LEU A 1 66 ? 0.573 7.928 6.910 1.00 96.06 66 LEU A C 1
ATOM 521 O O . LEU A 1 66 ? -0.279 7.434 7.650 1.00 96.06 66 LEU A O 1
ATOM 525 N N . GLN A 1 67 ? 1.864 7.979 7.229 1.00 94.75 67 GLN A N 1
ATOM 526 C CA . GLN A 1 67 ? 2.396 7.455 8.474 1.00 94.75 67 GLN A CA 1
ATOM 527 C C . GLN A 1 67 ? 1.914 8.252 9.690 1.00 94.75 67 GLN A C 1
ATOM 529 O O . GLN A 1 67 ? 1.474 7.647 10.668 1.00 94.75 67 GLN A O 1
ATOM 534 N N . ASP A 1 68 ? 1.929 9.583 9.617 1.00 94.62 68 ASP A N 1
ATOM 535 C CA . ASP A 1 68 ? 1.430 10.458 10.682 1.00 94.62 68 ASP A CA 1
ATOM 536 C C . ASP A 1 68 ? -0.061 10.210 10.947 1.00 94.62 68 ASP A C 1
ATOM 538 O O . ASP A 1 68 ? -0.496 10.117 12.097 1.00 94.62 68 ASP A O 1
ATOM 542 N N . THR A 1 69 ? -0.841 10.006 9.880 1.00 95.81 69 THR A N 1
ATOM 543 C CA . THR A 1 69 ? -2.267 9.656 9.979 1.00 95.81 69 THR A CA 1
ATOM 544 C C . THR A 1 69 ? -2.469 8.305 10.669 1.00 95.81 69 THR A C 1
ATOM 546 O O . THR A 1 69 ? -3.329 8.181 11.543 1.00 95.81 69 THR A O 1
ATOM 549 N N . ALA A 1 70 ? -1.673 7.291 10.311 1.00 95.44 70 ALA A N 1
ATOM 550 C CA . ALA A 1 70 ? -1.746 5.969 10.932 1.00 95.44 70 ALA A CA 1
ATOM 551 C C . ALA A 1 70 ? -1.375 6.017 12.426 1.00 95.44 70 ALA A C 1
ATOM 553 O O . ALA A 1 70 ? -2.079 5.430 13.248 1.00 95.44 70 ALA A O 1
ATOM 554 N N . ILE A 1 71 ? -0.327 6.764 12.793 1.00 94.06 71 ILE A N 1
ATOM 555 C CA . ILE A 1 71 ? 0.069 6.969 14.197 1.00 94.06 71 ILE A CA 1
ATOM 556 C C . ILE A 1 71 ? -1.052 7.647 14.978 1.00 94.06 71 ILE A C 1
ATOM 558 O O . ILE A 1 71 ? -1.430 7.172 16.049 1.00 94.06 71 ILE A O 1
ATOM 562 N N . TYR A 1 72 ? -1.608 8.731 14.435 1.00 95.56 72 TYR A N 1
ATOM 563 C CA . TYR A 1 72 ? -2.697 9.449 15.081 1.00 95.56 72 TYR A CA 1
ATOM 564 C C . TYR A 1 72 ? -3.900 8.531 15.339 1.00 95.56 72 TYR A C 1
ATOM 566 O O . TYR A 1 72 ? -4.395 8.465 16.465 1.00 95.56 72 TYR A O 1
ATOM 574 N N . LEU A 1 73 ? -4.337 7.767 14.331 1.00 95.69 73 LEU A N 1
ATOM 575 C CA . LEU A 1 73 ? -5.446 6.819 14.475 1.00 95.69 73 LEU A CA 1
ATOM 576 C C . LEU A 1 73 ? -5.149 5.728 15.509 1.00 95.69 73 LEU A C 1
ATOM 578 O O . LEU A 1 73 ? -6.025 5.403 16.309 1.00 95.69 73 LEU A O 1
ATOM 582 N N . SER A 1 74 ? -3.922 5.203 15.528 1.00 94.88 74 SER A N 1
ATOM 583 C CA . SER A 1 74 ? -3.484 4.217 16.521 1.00 94.88 74 SER A CA 1
ATOM 584 C C . SER A 1 74 ? -3.627 4.756 17.948 1.00 94.88 74 SER A C 1
ATOM 586 O O . SER A 1 74 ? -4.271 4.127 18.787 1.00 94.88 74 SER A O 1
ATOM 588 N N . GLN A 1 75 ? -3.139 5.975 18.198 1.00 95.19 75 GLN A N 1
ATOM 589 C CA . GLN A 1 75 ? -3.230 6.633 19.506 1.00 95.19 75 GLN A CA 1
ATOM 590 C C . GLN A 1 75 ? -4.679 6.901 19.934 1.00 95.19 75 GLN A C 1
ATOM 592 O O . GLN A 1 75 ? -5.020 6.738 21.107 1.00 95.19 75 GLN A O 1
ATOM 597 N N . GLN A 1 76 ? -5.550 7.294 18.996 1.00 96.81 76 GLN A N 1
ATOM 598 C CA . GLN A 1 76 ? -6.973 7.491 19.289 1.00 96.81 76 GLN A CA 1
ATOM 599 C C . GLN A 1 76 ? -7.681 6.170 19.616 1.00 96.81 76 GLN A C 1
ATOM 601 O O . GLN A 1 76 ? -8.491 6.116 20.534 1.00 96.81 76 GLN A O 1
ATOM 606 N N . LEU A 1 77 ? -7.365 5.083 18.912 1.00 94.69 77 LEU A N 1
ATOM 607 C CA . LEU A 1 77 ? -7.932 3.768 19.216 1.00 94.69 77 LEU A CA 1
ATOM 608 C C . LEU A 1 77 ? -7.434 3.239 20.569 1.00 94.69 77 LEU A C 1
ATOM 610 O O . LEU A 1 77 ? -8.228 2.724 21.356 1.00 94.69 77 LEU A O 1
ATOM 614 N N . GLN A 1 78 ? -6.157 3.436 20.898 1.00 94.31 78 GLN A N 1
ATOM 615 C CA . GLN A 1 78 ? -5.632 3.100 22.226 1.00 94.31 78 GLN A CA 1
ATOM 616 C C . GLN A 1 78 ? -6.336 3.874 23.339 1.00 94.31 78 GLN A C 1
ATOM 618 O O . GLN A 1 78 ? -6.707 3.281 24.352 1.00 94.31 78 GLN A O 1
ATOM 623 N N . SER A 1 79 ? -6.563 5.179 23.157 1.00 95.50 79 SER A N 1
ATOM 624 C CA . SER A 1 79 ? -7.251 5.999 24.164 1.00 95.50 79 SER A CA 1
ATOM 625 C C . SER A 1 79 ? -8.720 5.598 24.353 1.00 95.50 79 SER A C 1
ATOM 627 O O . SER A 1 79 ? -9.268 5.771 25.440 1.00 95.50 79 SER A O 1
ATOM 629 N N . MET A 1 80 ? -9.335 4.992 23.332 1.00 93.62 80 MET A N 1
ATOM 630 C CA . MET A 1 80 ? -10.668 4.380 23.396 1.00 93.62 80 MET A CA 1
ATOM 631 C C . MET A 1 80 ? -10.671 2.968 24.010 1.00 93.62 80 MET A C 1
ATOM 633 O O . MET A 1 80 ? -11.741 2.384 24.181 1.00 93.62 80 MET A O 1
ATOM 637 N N . GLY A 1 81 ? -9.506 2.414 24.356 1.00 91.00 81 GLY A N 1
ATOM 638 C CA . GLY A 1 81 ? -9.380 1.103 24.995 1.00 91.00 81 GLY A CA 1
ATOM 639 C C . GLY A 1 81 ? -9.253 -0.077 24.029 1.00 91.00 81 GLY A C 1
ATOM 640 O O . GLY A 1 81 ? -9.484 -1.213 24.441 1.00 91.00 81 GLY A O 1
ATOM 641 N N . PHE A 1 82 ? -8.894 0.158 22.764 1.00 92.56 82 PHE A N 1
ATOM 642 C CA . PHE A 1 82 ? -8.514 -0.911 21.838 1.00 92.56 82 PHE A CA 1
ATOM 643 C C . PHE A 1 82 ? -7.050 -1.319 22.029 1.00 92.56 82 PHE A C 1
ATOM 645 O O . PHE A 1 82 ? -6.196 -0.510 22.392 1.00 92.56 82 PHE A O 1
ATOM 652 N N . GLU A 1 83 ? -6.744 -2.579 21.731 1.00 93.38 83 GLU A N 1
ATOM 653 C CA . GLU A 1 83 ? -5.373 -3.080 21.687 1.00 93.38 83 GLU A CA 1
ATOM 654 C C . GLU A 1 83 ? -4.843 -3.018 20.254 1.00 93.38 83 GLU A C 1
ATOM 656 O O . GLU A 1 83 ? -5.459 -3.557 19.334 1.00 93.38 83 GLU A O 1
ATOM 661 N N . ILE A 1 84 ? -3.689 -2.381 20.055 1.00 94.31 84 ILE A N 1
ATOM 662 C CA . ILE A 1 84 ? -3.069 -2.233 18.735 1.00 94.31 84 ILE A CA 1
ATOM 663 C C . ILE A 1 84 ? -2.134 -3.408 18.452 1.00 94.31 84 ILE A C 1
ATOM 665 O O . ILE A 1 84 ? -1.282 -3.754 19.267 1.00 94.31 84 ILE A O 1
ATOM 669 N N . LEU A 1 85 ? -2.289 -3.998 17.268 1.00 92.69 85 LEU A N 1
ATOM 670 C CA . LEU A 1 85 ? -1.513 -5.137 16.771 1.00 92.69 85 LEU A CA 1
ATOM 671 C C . LEU A 1 85 ? -0.443 -4.717 15.753 1.00 92.69 85 LEU A C 1
ATOM 673 O O . LEU A 1 85 ? 0.580 -5.384 15.606 1.00 92.69 85 LEU A O 1
ATOM 677 N N . SER A 1 86 ? -0.680 -3.626 15.022 1.00 91.00 86 SER A N 1
ATOM 678 C CA . SER A 1 86 ? 0.275 -3.058 14.067 1.00 91.00 86 SER A CA 1
ATOM 679 C C . SER A 1 86 ? 1.396 -2.285 14.763 1.00 91.00 86 SER A C 1
ATOM 681 O O . SER A 1 86 ? 1.202 -1.706 15.827 1.00 91.00 86 SER A O 1
ATOM 683 N N . SER A 1 87 ? 2.578 -2.218 14.144 1.00 84.50 87 SER A N 1
ATOM 684 C CA . SER A 1 87 ? 3.666 -1.397 14.681 1.00 84.50 87 SER A CA 1
ATOM 685 C C . SER A 1 87 ? 3.351 0.091 14.540 1.00 84.50 87 SER A C 1
ATOM 687 O O . SER A 1 87 ? 3.089 0.566 13.441 1.00 84.50 87 SER A O 1
ATOM 689 N N . GLU A 1 88 ? 3.478 0.839 15.632 1.00 75.50 88 GLU A N 1
ATOM 690 C CA . GLU A 1 88 ? 3.393 2.305 15.605 1.00 75.50 88 GLU A CA 1
ATOM 691 C C . GLU A 1 88 ? 4.682 2.971 15.117 1.00 75.50 88 GLU A C 1
ATOM 693 O O . GLU A 1 88 ? 4.730 4.186 14.962 1.00 75.50 88 GLU A O 1
ATOM 698 N N . ASN A 1 89 ? 5.751 2.200 14.896 1.00 80.44 89 ASN A N 1
ATOM 699 C CA . ASN A 1 89 ? 7.035 2.746 14.486 1.00 80.44 89 ASN A CA 1
ATOM 700 C C . ASN A 1 89 ? 7.077 2.950 12.955 1.00 80.44 89 ASN A C 1
ATOM 702 O O . ASN A 1 89 ? 7.121 1.952 12.227 1.00 80.44 89 ASN A O 1
ATOM 706 N N . PRO A 1 90 ? 7.197 4.204 12.465 1.00 72.62 90 PRO A N 1
ATOM 707 C CA . PRO A 1 90 ? 7.355 4.537 11.044 1.00 72.62 90 PRO A CA 1
ATOM 708 C C . PRO A 1 90 ? 8.418 3.748 10.292 1.00 72.62 90 PRO A C 1
ATOM 710 O O . PRO A 1 90 ? 8.284 3.469 9.108 1.00 72.62 90 PRO A O 1
ATOM 713 N N . SER A 1 91 ? 9.507 3.403 10.976 1.00 74.75 91 SER A N 1
ATOM 714 C CA . SER A 1 91 ? 10.644 2.708 10.371 1.00 74.75 91 SER A CA 1
ATOM 715 C C . SER A 1 91 ? 10.447 1.196 10.255 1.00 74.75 91 SER A C 1
ATOM 717 O O . SER A 1 91 ? 11.298 0.519 9.679 1.00 74.75 91 SER A O 1
ATOM 719 N N . LYS A 1 92 ? 9.360 0.648 10.815 1.00 77.25 92 LYS A N 1
ATOM 720 C CA . LYS A 1 92 ? 9.147 -0.801 10.951 1.00 77.25 92 LYS A CA 1
ATOM 721 C C . LYS A 1 92 ? 7.864 -1.311 10.295 1.00 77.25 92 LYS A C 1
ATOM 723 O O . LYS A 1 92 ? 7.600 -2.508 10.392 1.00 77.25 92 LYS A O 1
ATOM 728 N N . GLY A 1 93 ? 7.064 -0.455 9.658 1.00 80.00 93 GLY A N 1
ATOM 729 C CA . GLY A 1 93 ? 5.733 -0.847 9.200 1.00 80.00 93 GLY A CA 1
ATOM 730 C C . GLY A 1 93 ? 5.209 -0.070 8.002 1.00 80.00 93 GLY A C 1
ATOM 731 O O . GLY A 1 93 ? 5.786 0.917 7.559 1.00 80.00 93 GLY A O 1
ATOM 732 N N . LEU A 1 94 ? 4.095 -0.570 7.475 1.00 91.00 94 LEU A N 1
ATOM 733 C CA . LEU A 1 94 ? 3.262 0.128 6.503 1.00 91.00 94 LEU A CA 1
ATOM 734 C C . LEU A 1 94 ? 2.322 1.095 7.244 1.00 91.00 94 LEU A C 1
ATOM 736 O O . LEU A 1 94 ? 1.971 0.810 8.391 1.00 91.00 94 LEU A O 1
ATOM 740 N N . PRO A 1 95 ? 1.853 2.179 6.599 1.00 93.50 95 PRO A N 1
ATOM 741 C CA . PRO A 1 95 ? 0.874 3.094 7.181 1.00 93.50 95 PRO A CA 1
ATOM 742 C C . PRO A 1 95 ? -0.517 2.437 7.223 1.00 93.50 95 PRO A C 1
ATOM 744 O O . PRO A 1 95 ? -1.383 2.692 6.387 1.00 93.50 95 PRO A O 1
ATOM 747 N N . LEU A 1 96 ? -0.708 1.540 8.187 1.00 94.88 96 LEU A N 1
ATOM 748 C CA . LEU A 1 96 ? -1.954 0.841 8.484 1.00 94.88 96 LEU A CA 1
ATOM 749 C C . LEU A 1 96 ? -2.118 0.717 9.997 1.00 94.88 96 LEU A C 1
ATOM 751 O O . LEU A 1 96 ? -1.129 0.714 10.730 1.00 94.88 96 LEU A O 1
ATOM 755 N N . VAL A 1 97 ? -3.360 0.559 10.452 1.00 94.88 97 VAL A N 1
ATOM 756 C CA . VAL A 1 97 ? -3.668 0.290 11.859 1.00 94.88 97 VAL A CA 1
ATOM 757 C C . VAL A 1 97 ? -4.480 -0.992 11.949 1.00 94.88 97 VAL A C 1
ATOM 759 O O . VAL A 1 97 ? -5.588 -1.067 11.425 1.00 94.88 97 VAL A O 1
ATOM 762 N N . ALA A 1 98 ? -3.912 -2.001 12.602 1.00 95.38 98 ALA A N 1
ATOM 763 C CA . ALA A 1 98 ? -4.603 -3.231 12.961 1.00 95.38 98 ALA A CA 1
ATOM 764 C C . ALA A 1 98 ? -4.823 -3.228 14.472 1.00 95.38 98 ALA A C 1
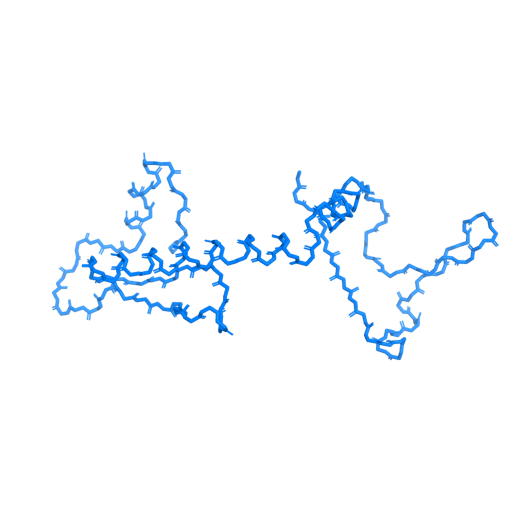ATOM 766 O O . ALA A 1 98 ? -3.887 -2.966 15.230 1.00 95.38 98 ALA A O 1
ATOM 767 N N . PHE A 1 99 ? -6.042 -3.519 14.909 1.00 94.94 99 PHE A N 1
ATOM 768 C CA . PHE A 1 99 ? -6.420 -3.497 16.316 1.00 94.94 99 PHE A CA 1
ATOM 769 C C . PHE A 1 99 ? -7.348 -4.663 16.647 1.00 94.94 99 PHE A C 1
ATOM 771 O O . PHE A 1 99 ? -7.915 -5.292 15.755 1.00 94.94 99 PHE A O 1
ATOM 778 N N . ARG A 1 100 ? -7.510 -4.925 17.939 1.00 93.31 100 ARG A N 1
ATOM 779 C CA . ARG A 1 100 ? -8.531 -5.821 18.480 1.00 93.31 100 ARG A CA 1
ATOM 780 C C . ARG A 1 100 ? -9.159 -5.218 19.727 1.00 93.31 100 ARG A C 1
ATOM 782 O O . ARG A 1 100 ? -8.575 -4.353 20.385 1.00 93.31 100 ARG A O 1
ATOM 789 N N . LEU A 1 101 ? -10.340 -5.694 20.077 1.00 91.31 101 LEU A N 1
ATOM 790 C CA . LEU A 1 101 ? -10.948 -5.410 21.366 1.00 91.31 101 LEU A CA 1
ATOM 791 C C . LEU A 1 101 ? -10.159 -6.116 22.478 1.00 91.31 101 LEU A C 1
ATOM 793 O O . LEU A 1 101 ? -9.828 -7.300 22.373 1.00 91.31 101 LEU A O 1
ATOM 797 N N . VAL A 1 102 ? -9.889 -5.400 23.572 1.00 85.94 102 VAL A N 1
ATOM 798 C CA . VAL A 1 102 ? -9.157 -5.949 24.722 1.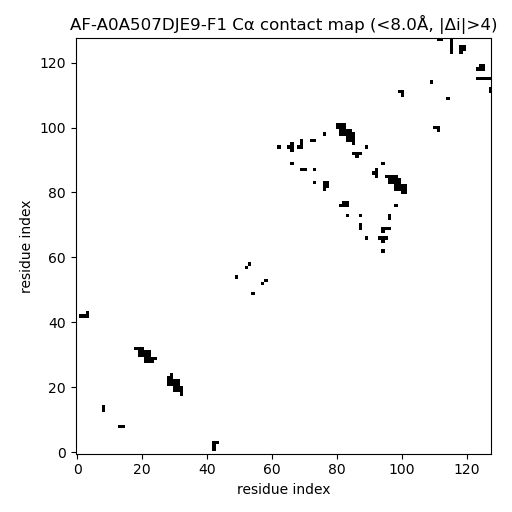00 85.94 102 VAL A CA 1
ATOM 799 C C . VAL A 1 102 ? -9.897 -7.160 25.293 1.00 85.94 102 VAL A C 1
ATOM 801 O O . VAL A 1 102 ? -11.098 -7.127 25.574 1.00 85.94 102 VAL A O 1
ATOM 804 N N . SER A 1 103 ? -9.162 -8.250 25.501 1.00 68.69 103 SER A N 1
ATOM 805 C CA . SER A 1 103 ? -9.711 -9.470 26.086 1.00 68.69 103 SER A CA 1
ATOM 806 C C . SER A 1 103 ? -9.772 -9.354 27.613 1.00 68.69 103 SER A C 1
ATOM 808 O O . SER A 1 103 ? -8.797 -9.647 28.301 1.00 68.69 103 SER A O 1
ATOM 810 N N . ALA A 1 104 ? -10.906 -8.905 28.166 1.00 65.94 104 ALA A N 1
ATOM 811 C CA . ALA A 1 104 ? -11.119 -8.862 29.616 1.00 65.94 104 ALA A CA 1
ATOM 812 C C . ALA A 1 104 ? -12.445 -9.516 30.057 1.00 65.94 104 ALA A C 1
ATOM 814 O O . ALA A 1 104 ? -13.518 -9.080 29.662 1.00 65.94 104 ALA A O 1
ATOM 815 N N . LYS A 1 105 ? -12.291 -10.554 30.900 1.00 53.97 105 LYS A N 1
ATOM 816 C CA . LYS A 1 105 ? -13.125 -11.266 31.91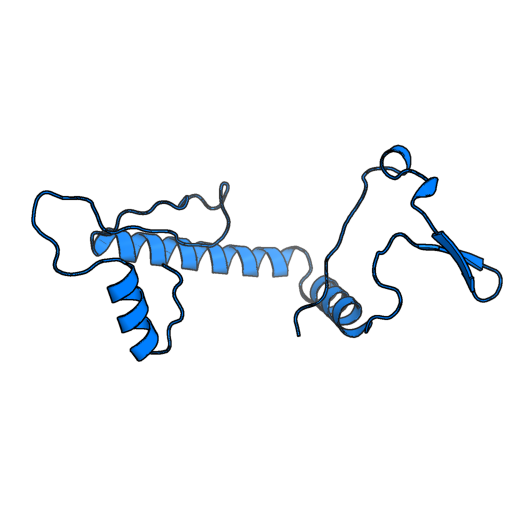0 1.00 53.97 105 LYS A CA 1
ATOM 817 C C . LYS A 1 105 ? -14.663 -11.125 32.023 1.00 53.97 105 LYS A C 1
ATOM 819 O O . LYS A 1 105 ? -15.238 -11.928 32.753 1.00 53.97 105 LYS A O 1
ATOM 824 N N . ALA A 1 106 ? -15.339 -10.184 31.376 1.00 60.31 106 ALA A N 1
ATOM 825 C CA . ALA A 1 106 ? -16.797 -10.042 31.414 1.00 60.31 106 ALA A CA 1
ATOM 826 C C . ALA A 1 106 ? -17.428 -10.502 30.085 1.00 60.31 106 ALA A C 1
ATOM 828 O O . ALA A 1 106 ? -16.772 -10.411 29.044 1.00 60.31 106 ALA A O 1
ATOM 829 N N . PRO A 1 107 ? -18.685 -10.986 30.082 1.00 68.69 107 PRO A N 1
ATOM 830 C CA . PRO A 1 107 ? -19.379 -11.280 28.835 1.00 68.69 107 PRO A CA 1
ATOM 831 C C . PRO A 1 107 ? -19.505 -9.997 28.005 1.00 68.69 107 PRO A C 1
ATOM 833 O O . PRO A 1 107 ? -20.022 -8.984 28.479 1.00 68.69 107 PRO A O 1
ATOM 836 N N . ARG A 1 108 ? -18.995 -10.038 26.771 1.00 73.94 108 ARG A N 1
ATOM 837 C CA . ARG A 1 108 ? -19.164 -8.966 25.787 1.00 73.94 108 ARG A CA 1
ATOM 838 C C . ARG A 1 108 ? -20.450 -9.188 24.999 1.00 73.94 108 ARG A C 1
ATOM 840 O O . ARG A 1 108 ? -20.792 -10.320 24.676 1.00 73.94 108 ARG A O 1
ATOM 847 N N . PHE A 1 109 ? -21.127 -8.087 24.681 1.00 84.62 109 PHE A N 1
ATOM 848 C CA . PHE A 1 109 ? -22.332 -8.076 23.846 1.00 84.62 109 PHE A CA 1
ATOM 849 C C . PHE A 1 109 ? -22.040 -7.785 22.370 1.00 84.62 109 PHE A C 1
ATOM 851 O O . PHE A 1 109 ? -22.973 -7.791 21.576 1.00 84.62 109 PHE A O 1
ATOM 858 N N . PHE A 1 110 ? -20.785 -7.482 22.026 1.00 89.62 110 PHE A N 1
ATOM 859 C CA . PHE A 1 110 ? -20.368 -7.187 20.661 1.00 89.62 110 PHE A CA 1
ATOM 860 C C . PHE A 1 110 ? -18.891 -7.531 20.422 1.00 89.62 110 PHE A C 1
ATOM 862 O O . PHE A 1 110 ? -18.097 -7.590 21.375 1.00 89.62 110 PHE A O 1
ATOM 869 N N . ASP A 1 111 ? -18.534 -7.714 19.155 1.00 91.25 111 ASP A N 1
ATOM 870 C CA . ASP A 1 111 ? -17.178 -7.995 18.677 1.00 91.25 111 ASP A CA 1
ATOM 871 C C . ASP A 1 111 ? -16.725 -7.034 17.550 1.00 91.25 111 ASP A C 1
ATOM 873 O O . ASP A 1 111 ? -17.340 -5.995 17.279 1.00 91.25 111 ASP A O 1
ATOM 877 N N . GLU A 1 112 ? -15.586 -7.328 16.926 1.00 93.81 112 GLU A N 1
ATOM 878 C CA . GLU A 1 112 ? -15.026 -6.557 15.816 1.00 93.81 112 GLU A CA 1
ATOM 879 C C . GLU A 1 112 ? -15.929 -6.554 14.566 1.00 93.81 112 GLU A C 1
ATOM 881 O O . GLU A 1 112 ? -15.969 -5.546 13.850 1.00 93.81 112 GLU A O 1
ATOM 886 N N . PHE A 1 113 ? -16.698 -7.624 14.323 1.00 94.69 113 PHE A N 1
ATOM 887 C CA . PHE A 1 113 ? -17.650 -7.692 13.211 1.00 94.69 113 PHE A CA 1
ATOM 888 C C . PHE A 1 113 ? -18.822 -6.736 13.433 1.00 94.69 113 PHE A C 1
ATOM 890 O O . PHE A 1 113 ? -19.238 -6.051 12.492 1.00 94.69 113 PHE A O 1
ATOM 897 N N . ASP A 1 114 ? -19.310 -6.624 14.670 1.00 95.06 114 ASP A N 1
ATOM 898 C CA . ASP A 1 114 ? -20.352 -5.656 15.029 1.00 95.06 114 ASP A CA 1
ATOM 899 C C . ASP A 1 114 ? -19.878 -4.211 14.824 1.00 95.06 114 ASP A C 1
ATOM 901 O O . ASP A 1 114 ? -20.607 -3.378 14.270 1.00 95.06 114 ASP A O 1
ATOM 905 N N . ILE A 1 115 ? -18.634 -3.903 15.212 1.00 93.62 115 ILE A N 1
ATOM 906 C CA . ILE A 1 115 ? -18.031 -2.583 14.964 1.00 93.62 115 ILE A CA 1
ATOM 907 C C . ILE A 1 115 ? -17.947 -2.310 13.460 1.00 93.62 115 ILE A C 1
ATOM 909 O O . ILE A 1 115 ? -18.365 -1.241 13.006 1.00 93.62 115 ILE A O 1
ATOM 913 N N . ALA A 1 116 ? -17.444 -3.266 12.675 1.00 96.00 116 ALA A N 1
ATOM 914 C CA . ALA A 1 116 ? -17.340 -3.129 11.225 1.00 96.00 116 ALA A CA 1
ATOM 915 C C . ALA A 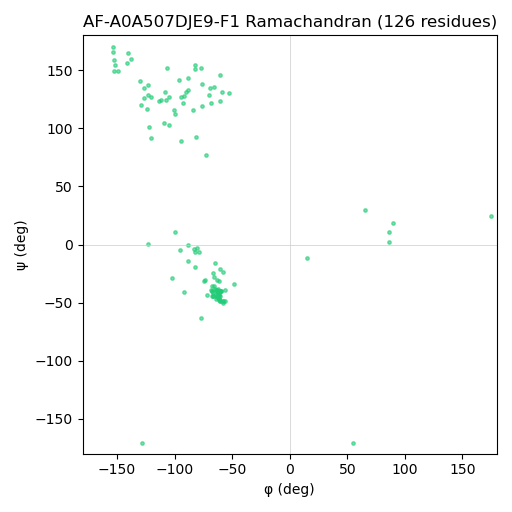1 116 ? -18.716 -2.917 10.566 1.00 96.00 116 ALA A C 1
ATOM 917 O O . ALA A 1 116 ? -18.851 -2.072 9.675 1.00 96.00 116 ALA A O 1
ATOM 918 N N . ALA A 1 117 ? -19.753 -3.622 11.030 1.00 96.50 117 ALA A N 1
ATOM 919 C CA . ALA A 1 117 ? -21.124 -3.446 10.559 1.00 96.50 117 ALA A CA 1
ATOM 920 C C . ALA A 1 117 ? -21.661 -2.037 10.872 1.00 96.50 117 ALA A C 1
ATOM 922 O O . ALA A 1 117 ? -22.192 -1.368 9.982 1.00 96.50 117 ALA A O 1
ATOM 923 N N . ARG A 1 118 ? -21.448 -1.533 12.095 1.00 96.19 118 ARG A N 1
ATOM 924 C CA . ARG A 1 118 ? -21.859 -0.170 12.492 1.00 96.19 118 ARG A CA 1
ATOM 925 C C . ARG A 1 118 ? -21.105 0.930 11.755 1.00 96.19 118 ARG A C 1
ATOM 927 O O . ARG A 1 118 ? -21.681 1.967 11.430 1.00 96.19 118 ARG A O 1
ATOM 934 N N . LEU A 1 119 ? -19.827 0.720 11.466 1.00 96.06 119 LEU A N 1
ATOM 935 C CA . LEU A 1 119 ? -19.039 1.638 10.648 1.00 96.06 119 LEU A CA 1
ATOM 936 C C . LEU A 1 119 ? -19.521 1.651 9.190 1.00 96.06 119 LEU A C 1
ATOM 938 O O . LEU A 1 119 ? -19.599 2.723 8.584 1.00 96.06 119 LEU A O 1
ATOM 942 N N . ARG A 1 120 ? -19.947 0.497 8.663 1.00 97.25 120 ARG A N 1
ATOM 943 C CA . ARG A 1 120 ? -20.533 0.379 7.320 1.00 97.25 120 ARG A CA 1
ATOM 944 C C . ARG A 1 120 ? -21.828 1.166 7.166 1.00 97.25 120 ARG A C 1
ATOM 946 O O . ARG A 1 120 ? -22.002 1.813 6.137 1.00 97.25 120 ARG A O 1
ATOM 953 N N . GLU A 1 121 ? -22.681 1.201 8.190 1.00 97.69 121 GLU A N 1
ATOM 954 C CA . GLU A 1 121 ? -23.877 2.069 8.220 1.00 97.69 121 GLU A CA 1
ATOM 955 C C . GLU A 1 121 ? -23.524 3.562 8.067 1.00 97.69 121 GLU A C 1
ATOM 957 O O . GLU A 1 121 ? -24.342 4.353 7.602 1.00 97.69 121 GLU A O 1
ATOM 962 N N . ARG A 1 122 ? -22.289 3.949 8.414 1.00 97.31 122 ARG A N 1
ATOM 963 C CA . ARG A 1 122 ? -21.753 5.314 8.278 1.00 97.31 122 ARG A CA 1
ATOM 964 C C . ARG A 1 122 ? -20.861 5.504 7.043 1.00 97.31 122 ARG A C 1
ATOM 966 O O . ARG A 1 122 ? -20.190 6.526 6.937 1.00 97.31 122 ARG A O 1
ATOM 973 N N . GLY A 1 123 ? -20.834 4.534 6.127 1.00 97.50 123 GLY A N 1
ATOM 974 C CA . GLY A 1 123 ? -20.070 4.589 4.876 1.00 97.50 123 GLY A CA 1
ATOM 975 C C . GLY A 1 123 ? -18.613 4.125 4.971 1.00 97.50 123 GLY A C 1
ATOM 976 O O . GLY A 1 123 ? -17.906 4.152 3.965 1.00 97.50 123 GLY A O 1
ATOM 977 N N . TRP A 1 124 ? -18.153 3.671 6.139 1.00 97.19 124 TRP A N 1
ATOM 978 C CA . TRP A 1 124 ? -16.794 3.157 6.316 1.00 97.19 124 TRP A CA 1
ATOM 979 C C . TRP A 1 124 ? -16.722 1.658 6.014 1.00 97.19 124 TRP A C 1
ATOM 981 O O . TRP A 1 124 ? -17.525 0.872 6.509 1.00 97.19 124 TRP A O 1
ATOM 991 N N . ILE A 1 125 ? -15.726 1.237 5.234 1.00 96.25 125 ILE A N 1
ATOM 992 C CA . ILE A 1 125 ? -15.476 -0.180 4.944 1.00 96.25 125 ILE A CA 1
ATOM 993 C C . ILE A 1 125 ? -14.259 -0.623 5.751 1.00 96.25 125 ILE A C 1
ATOM 995 O O . ILE A 1 125 ? -13.126 -0.314 5.388 1.00 96.25 125 ILE A O 1
ATOM 999 N N . LEU A 1 126 ? -14.510 -1.349 6.840 1.00 95.19 126 LEU A N 1
ATOM 1000 C CA . LEU A 1 126 ? -13.484 -1.950 7.686 1.00 95.19 126 LEU A CA 1
ATOM 1001 C C . LEU A 1 126 ? -13.579 -3.484 7.587 1.00 95.19 126 LEU A C 1
ATOM 1003 O O . LEU A 1 126 ? -14.667 -4.020 7.817 1.00 95.19 126 LEU A O 1
ATOM 1007 N N . PRO A 1 127 ? -12.502 -4.196 7.213 1.00 93.44 127 PRO A N 1
ATOM 1008 C CA . PRO A 1 127 ? -12.452 -5.650 7.325 1.00 93.44 127 PRO A CA 1
ATOM 1009 C C . PRO A 1 127 ? -12.235 -6.065 8.790 1.00 93.44 127 PRO A C 1
ATOM 1011 O O . PRO A 1 127 ? -11.420 -5.453 9.480 1.00 93.44 127 PRO A O 1
ATOM 1014 N N . ALA A 1 128 ? -12.959 -7.094 9.233 1.00 84.50 128 ALA A N 1
ATOM 1015 C CA . ALA A 1 128 ? -12.856 -7.733 10.546 1.00 84.50 128 ALA A CA 1
ATOM 1016 C C . ALA A 1 128 ? -12.776 -9.252 10.359 1.00 84.50 128 ALA A C 1
ATOM 1018 O O . ALA A 1 128 ? -13.400 -9.737 9.381 1.00 84.50 128 ALA A O 1
#

Organism: NCBI:txid286115

pLDDT: mean 88.4, std 11.02, range [44.62, 98.44]